Protein AF-A0A0B1SBQ2-F1 (afdb_monomer_lite)

Sequence (127 aa):
MNDISFQRAGYASRAVSWLVEFAKFEKNTIYDINADTFVPVVNLVFLQTDPYKRFASDISFDRHQTQIVRSRMYLELTPKGVNERTSLTQLLLSKSRAIHLPLSIRAPFTMSLKHDISVRGFESVVQ

Radius of gyration: 20.28 Å; chains: 1; bounding box: 51×41×56 Å

Foldseek 3Di:
DDPPCPPDQDQFPDKDFLVVVVVVCVVVDPDDDDPQCPQVCVVVPQCPDVVRVVQPVQWDADPVSRDTPGGDIDTHGDPNNVVVVVVVVVVVVVVCVVVVHDDDDDDPDPPPPVCVVVVVDDDDDDD

Structure (mmCIF, N/CA/C/O backbone):
data_AF-A0A0B1SBQ2-F1
#
_entry.id   AF-A0A0B1SBQ2-F1
#
loop_
_atom_site.group_PDB
_atom_site.id
_atom_site.type_symbol
_atom_site.label_atom_id
_atom_site.label_alt_id
_atom_site.label_comp_id
_atom_site.label_asym_id
_atom_site.label_entity_id
_atom_site.label_seq_id
_atom_site.pdbx_PDB_ins_code
_atom_site.Cartn_x
_atom_site.Cartn_y
_atom_site.Cartn_z
_atom_site.occupancy
_atom_site.B_iso_or_equiv
_atom_site.auth_seq_id
_atom_site.auth_comp_id
_atom_site.auth_asym_id
_atom_site.auth_atom_id
_atom_site.pdbx_PDB_model_num
ATOM 1 N N . MET A 1 1 ? 33.992 26.973 0.402 1.00 34.53 1 MET A N 1
ATOM 2 C CA . MET A 1 1 ? 33.695 26.020 1.490 1.00 34.53 1 MET A CA 1
ATOM 3 C C . MET A 1 1 ? 32.549 25.165 0.975 1.00 34.53 1 MET A C 1
ATOM 5 O O . MET A 1 1 ? 31.404 25.576 1.069 1.00 34.53 1 MET A O 1
ATOM 9 N N . ASN A 1 2 ? 32.874 24.093 0.248 1.00 35.53 2 ASN A N 1
ATOM 10 C CA . ASN A 1 2 ? 31.886 23.258 -0.437 1.00 35.53 2 ASN A CA 1
ATOM 11 C C . ASN A 1 2 ? 31.691 22.000 0.399 1.00 35.53 2 ASN A C 1
ATOM 13 O O . ASN A 1 2 ? 32.546 21.116 0.377 1.00 35.53 2 ASN A O 1
ATOM 17 N N . ASP A 1 3 ? 30.588 21.941 1.140 1.00 37.03 3 ASP A N 1
ATOM 18 C CA . ASP A 1 3 ? 30.136 20.714 1.788 1.00 37.03 3 ASP A CA 1
ATOM 19 C C . ASP A 1 3 ? 29.656 19.745 0.703 1.00 37.03 3 ASP A C 1
ATOM 21 O O . ASP A 1 3 ? 28.496 19.723 0.293 1.00 37.03 3 ASP A O 1
ATOM 25 N N . ILE A 1 4 ? 30.593 18.951 0.188 1.00 47.25 4 ILE A N 1
ATOM 26 C CA . ILE A 1 4 ? 30.306 17.790 -0.648 1.00 47.25 4 ILE A CA 1
ATOM 27 C C . ILE A 1 4 ? 29.869 16.672 0.300 1.00 47.25 4 ILE A C 1
ATOM 29 O O . ILE A 1 4 ? 30.572 15.688 0.519 1.00 47.25 4 ILE A O 1
ATOM 33 N N . SER A 1 5 ? 28.669 16.797 0.858 1.00 42.94 5 SER A N 1
ATOM 34 C CA . SER A 1 5 ? 27.950 15.659 1.415 1.00 42.94 5 SER A CA 1
ATOM 35 C C . SER A 1 5 ? 27.350 14.841 0.263 1.00 42.94 5 SER A C 1
ATOM 37 O O . SER A 1 5 ? 26.147 14.618 0.175 1.00 42.94 5 SER A O 1
ATOM 39 N N . PHE A 1 6 ? 28.209 14.292 -0.609 1.00 42.78 6 PHE A N 1
ATOM 40 C CA . PHE A 1 6 ? 27.892 13.101 -1.416 1.00 42.78 6 PHE A CA 1
ATOM 41 C C . PHE A 1 6 ? 27.799 11.885 -0.470 1.00 42.78 6 PHE A C 1
ATOM 43 O O . PHE A 1 6 ? 28.462 10.860 -0.626 1.00 42.78 6 PHE A O 1
ATOM 50 N N . GLN A 1 7 ? 27.003 12.003 0.592 1.00 44.66 7 GLN A N 1
ATOM 51 C CA . GLN A 1 7 ? 26.674 10.895 1.462 1.00 44.66 7 GLN A CA 1
ATOM 52 C C . GLN A 1 7 ? 25.878 9.907 0.624 1.00 44.66 7 GLN A C 1
ATOM 54 O O . GLN A 1 7 ? 24.734 10.178 0.284 1.00 44.66 7 GLN A O 1
ATOM 59 N N . ARG A 1 8 ? 26.523 8.791 0.255 1.00 48.94 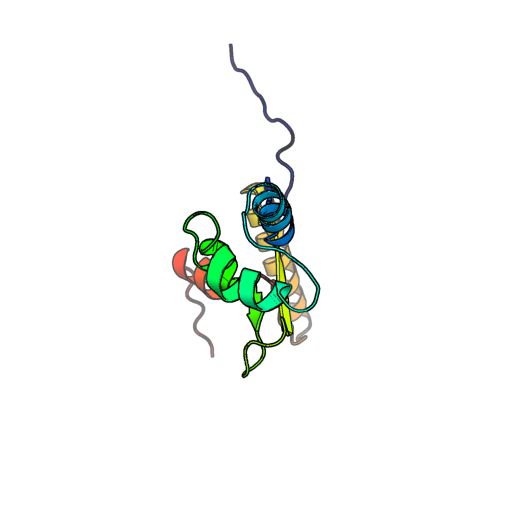8 ARG A N 1
ATOM 60 C CA . ARG A 1 8 ? 25.945 7.456 0.025 1.00 48.94 8 ARG A CA 1
ATOM 61 C C . ARG A 1 8 ? 24.413 7.438 -0.104 1.00 48.94 8 ARG A C 1
ATOM 63 O O . ARG A 1 8 ? 23.736 6.833 0.723 1.00 48.94 8 ARG A O 1
ATOM 70 N N . ALA A 1 9 ? 23.851 8.062 -1.136 1.00 63.22 9 ALA A N 1
ATOM 71 C CA . ALA A 1 9 ? 22.424 7.935 -1.372 1.00 63.22 9 ALA A CA 1
ATOM 72 C C . ALA A 1 9 ? 22.194 6.468 -1.757 1.00 63.22 9 ALA A C 1
ATOM 74 O O . ALA A 1 9 ? 22.645 6.014 -2.816 1.00 63.22 9 ALA A O 1
ATOM 75 N N . GLY A 1 10 ? 21.604 5.697 -0.842 1.00 81.94 10 GLY A N 1
ATOM 76 C CA . GLY A 1 10 ? 21.217 4.313 -1.088 1.00 81.94 10 GLY A CA 1
ATOM 77 C C . GLY A 1 10 ? 20.253 4.231 -2.271 1.00 81.94 10 GLY A C 1
ATOM 78 O O . GLY A 1 10 ? 19.718 5.240 -2.728 1.00 81.94 10 GLY A O 1
ATOM 79 N N . TYR A 1 11 ? 20.012 3.035 -2.803 1.00 86.06 11 TYR A N 1
ATOM 80 C CA . TYR A 1 11 ? 19.048 2.871 -3.900 1.00 86.06 11 TYR A CA 1
ATOM 81 C C . TYR A 1 11 ? 17.597 3.142 -3.453 1.00 86.06 11 TYR A C 1
ATOM 83 O O . TYR A 1 11 ? 16.759 3.501 -4.275 1.00 86.06 11 TYR A O 1
ATOM 91 N N . ALA A 1 12 ? 17.306 3.045 -2.155 1.00 84.62 12 ALA A N 1
ATOM 92 C CA . ALA A 1 12 ? 16.014 3.382 -1.565 1.00 84.62 12 ALA A CA 1
ATOM 93 C C . ALA A 1 12 ? 16.143 4.540 -0.566 1.00 84.62 12 ALA A C 1
ATOM 95 O O . ALA A 1 12 ? 17.145 4.634 0.143 1.00 84.62 12 ALA A O 1
ATOM 96 N N . SER A 1 13 ? 15.138 5.417 -0.533 1.00 85.50 13 SER A N 1
ATOM 97 C CA . SER A 1 13 ? 15.011 6.519 0.423 1.00 85.50 13 SER A CA 1
ATOM 98 C C . SER A 1 13 ? 14.294 6.075 1.696 1.00 85.50 13 SER A C 1
ATOM 100 O O . SER A 1 13 ? 14.708 6.448 2.789 1.00 85.50 13 SER A O 1
ATOM 102 N N . ARG A 1 14 ? 13.236 5.261 1.573 1.00 81.88 14 ARG A N 1
ATOM 103 C CA . ARG A 1 14 ? 12.503 4.700 2.716 1.00 81.88 14 ARG A CA 1
ATOM 104 C C . ARG A 1 14 ? 11.720 3.441 2.361 1.00 81.88 14 ARG A C 1
ATOM 106 O O . ARG A 1 14 ? 11.336 3.236 1.211 1.00 81.88 14 ARG A O 1
ATOM 113 N N . ALA A 1 15 ? 11.434 2.635 3.379 1.00 82.19 15 ALA A N 1
ATOM 114 C CA . ALA A 1 15 ? 10.424 1.589 3.305 1.00 82.19 15 ALA A CA 1
ATOM 115 C C . ALA A 1 15 ? 9.052 2.166 3.674 1.00 82.19 15 ALA A C 1
ATOM 117 O O . ALA A 1 15 ? 8.913 2.858 4.683 1.00 82.19 15 ALA A O 1
ATOM 118 N N . VAL A 1 16 ? 8.047 1.875 2.856 1.00 84.62 16 VAL A N 1
ATOM 119 C CA . VAL A 1 16 ? 6.659 2.273 3.068 1.00 84.62 16 VAL A CA 1
ATOM 120 C C . VAL A 1 16 ? 5.844 1.042 3.435 1.00 84.62 16 VAL A C 1
ATOM 122 O O . VAL A 1 16 ? 5.816 0.043 2.711 1.00 84.62 16 VAL A O 1
ATOM 125 N N . SER A 1 17 ? 5.192 1.124 4.591 1.00 86.50 17 SER A N 1
ATOM 126 C CA . SER A 1 17 ? 4.302 0.098 5.115 1.00 86.50 17 SER A CA 1
ATOM 127 C C . SER A 1 17 ? 3.193 0.747 5.923 1.00 86.50 17 SER A C 1
ATOM 129 O O . SER A 1 17 ? 3.463 1.485 6.873 1.00 86.50 17 SER A O 1
ATOM 131 N N . TRP A 1 18 ? 1.950 0.428 5.578 1.00 91.38 18 TRP A N 1
ATOM 132 C CA . TRP A 1 18 ? 0.794 0.864 6.350 1.00 91.38 18 TRP A CA 1
ATOM 133 C C . TRP A 1 18 ? 0.771 0.236 7.748 1.00 91.38 18 TRP A C 1
ATOM 135 O O . TRP A 1 18 ? 0.293 0.878 8.672 1.00 91.38 18 TRP A O 1
ATOM 145 N N . LEU A 1 19 ? 1.351 -0.960 7.935 1.00 91.56 19 LEU A N 1
ATOM 146 C CA . LEU A 1 19 ? 1.409 -1.644 9.235 1.00 91.56 19 LEU A CA 1
ATOM 147 C C . LEU A 1 19 ? 2.210 -0.846 10.272 1.00 91.56 19 LEU A C 1
ATOM 149 O O . LEU A 1 19 ? 1.840 -0.799 11.440 1.00 91.56 19 LEU A O 1
ATOM 153 N N . VAL A 1 20 ? 3.290 -0.182 9.846 1.00 89.88 20 VAL A N 1
ATOM 154 C CA . VAL A 1 20 ? 4.107 0.657 10.740 1.00 89.88 20 VAL A CA 1
ATOM 155 C C . VAL A 1 20 ? 3.317 1.878 11.207 1.00 89.88 20 VAL A C 1
ATOM 157 O O . VAL A 1 20 ? 3.416 2.276 12.365 1.00 89.88 20 VAL A O 1
ATOM 160 N N . GLU A 1 21 ? 2.522 2.470 10.318 1.00 90.50 21 GLU A N 1
ATOM 161 C CA . GLU A 1 21 ? 1.662 3.603 10.660 1.00 90.50 21 GLU A CA 1
ATOM 162 C C . GLU A 1 21 ? 0.430 3.162 11.460 1.00 90.50 21 GLU A C 1
ATOM 164 O O . GLU A 1 21 ? 0.024 3.862 12.384 1.00 90.50 21 GLU A O 1
ATOM 169 N N . PHE A 1 22 ? -0.104 1.971 11.188 1.00 94.69 22 PHE A N 1
ATOM 170 C CA . PHE A 1 22 ? -1.193 1.378 11.957 1.00 94.69 22 PHE A CA 1
ATOM 171 C C . PHE A 1 22 ? -0.779 1.106 13.406 1.00 94.69 22 PHE A C 1
ATOM 173 O O . PHE A 1 22 ? -1.502 1.488 14.314 1.00 94.69 22 PHE A O 1
ATOM 180 N N . ALA A 1 23 ? 0.421 0.573 13.649 1.00 93.56 23 ALA A N 1
ATOM 181 C CA . ALA A 1 23 ? 0.934 0.366 15.007 1.00 93.56 23 ALA A CA 1
ATOM 182 C C . ALA A 1 23 ? 1.101 1.679 15.802 1.00 93.56 23 ALA A C 1
ATOM 184 O O . ALA A 1 23 ? 1.079 1.684 17.033 1.00 93.56 23 ALA A O 1
ATOM 185 N N . LYS A 1 24 ? 1.296 2.818 15.119 1.00 93.31 24 LYS A N 1
ATOM 186 C CA . LYS A 1 24 ? 1.282 4.144 15.762 1.00 93.31 24 LYS A CA 1
ATOM 187 C C . LYS A 1 24 ? -0.143 4.613 16.033 1.00 93.31 24 LYS A C 1
ATOM 189 O O . LYS A 1 24 ? -0.388 5.201 17.082 1.00 93.31 24 LYS A O 1
ATOM 194 N N . PHE A 1 25 ? -1.056 4.379 15.094 1.00 95.31 25 PHE A N 1
ATOM 195 C CA . PHE A 1 25 ? -2.474 4.682 15.255 1.00 95.31 25 PHE A CA 1
ATOM 196 C C . PHE A 1 25 ? -3.074 3.905 16.434 1.00 95.31 25 PHE A C 1
ATOM 198 O O . PHE A 1 25 ? -3.662 4.519 17.314 1.00 95.31 25 PHE A O 1
ATOM 205 N N . GLU A 1 26 ? -2.837 2.596 16.503 1.00 95.06 26 GLU A N 1
ATOM 206 C CA . GLU A 1 26 ? -3.303 1.687 17.557 1.00 95.06 26 GLU A CA 1
ATOM 207 C C . GLU A 1 26 ? -2.965 2.190 18.966 1.00 95.06 26 GLU A C 1
ATOM 209 O O . GLU A 1 26 ? -3.803 2.157 19.857 1.00 95.06 26 GLU A O 1
ATOM 214 N N . LYS A 1 27 ? -1.770 2.753 19.167 1.00 94.19 27 LYS A N 1
ATOM 215 C CA . LYS A 1 27 ? -1.351 3.286 20.475 1.00 94.19 27 LYS A CA 1
ATOM 216 C C . LYS A 1 27 ? -2.083 4.555 20.908 1.00 94.19 27 LYS A C 1
ATOM 218 O O . LYS A 1 27 ? -2.064 4.884 22.088 1.00 94.19 27 LYS A O 1
ATOM 223 N N . ASN A 1 28 ? -2.644 5.300 19.962 1.00 92.12 28 ASN A N 1
ATOM 224 C CA . ASN A 1 28 ? -3.230 6.622 20.195 1.00 92.12 28 ASN A CA 1
ATOM 225 C C . ASN A 1 28 ? -4.742 6.641 19.967 1.00 92.12 28 ASN A C 1
ATOM 227 O O . ASN A 1 28 ? -5.355 7.708 19.970 1.00 92.12 28 ASN A O 1
ATOM 231 N N . THR A 1 29 ? -5.335 5.479 19.711 1.00 93.31 29 THR A N 1
ATOM 232 C CA . THR A 1 29 ? -6.734 5.371 19.338 1.00 93.31 29 THR A CA 1
ATOM 233 C C . THR A 1 29 ? -7.592 4.938 20.517 1.00 93.31 29 THR A C 1
ATOM 235 O O . THR A 1 29 ? -7.123 4.265 21.430 1.00 93.31 29 THR A O 1
ATOM 238 N N . ILE A 1 30 ? -8.861 5.340 20.498 1.00 94.19 30 ILE A N 1
ATOM 239 C CA . ILE A 1 30 ? -9.847 4.963 21.523 1.00 94.19 30 ILE A CA 1
ATOM 240 C C . ILE A 1 30 ? -10.546 3.634 21.211 1.00 94.19 30 ILE A C 1
ATOM 242 O O . ILE A 1 30 ? -11.315 3.140 22.030 1.00 94.19 30 ILE A O 1
ATOM 246 N N . TYR A 1 31 ? -10.340 3.091 20.008 1.00 94.00 31 TYR A N 1
ATOM 247 C CA . TYR A 1 31 ? -10.956 1.836 19.589 1.00 94.00 31 TYR A CA 1
ATOM 248 C C . TYR A 1 31 ? -10.220 0.650 20.209 1.00 94.00 31 TYR A C 1
ATOM 250 O O . TYR A 1 31 ? -8.994 0.585 20.157 1.00 94.00 31 TYR A O 1
ATOM 258 N N . ASP A 1 32 ? -10.981 -0.306 20.738 1.00 93.81 32 ASP A N 1
ATOM 259 C CA . ASP A 1 32 ? -10.445 -1.597 21.162 1.00 93.81 32 ASP A CA 1
ATOM 260 C C . ASP A 1 32 ? -10.110 -2.443 19.928 1.00 93.81 32 ASP A C 1
ATOM 262 O O . ASP A 1 32 ? -10.988 -2.746 19.111 1.00 93.81 32 ASP A O 1
ATOM 266 N N . ILE A 1 33 ? -8.830 -2.783 19.766 1.00 95.06 33 ILE A N 1
ATOM 267 C CA . ILE A 1 33 ? -8.319 -3.532 18.618 1.00 95.06 33 ILE A CA 1
ATOM 268 C C . ILE A 1 33 ? -8.028 -4.962 19.064 1.00 95.06 33 ILE A C 1
ATOM 270 O O . ILE A 1 33 ? -7.074 -5.241 19.784 1.00 95.06 33 ILE A O 1
ATOM 274 N N . ASN A 1 34 ? -8.857 -5.879 18.581 1.00 94.19 34 ASN A N 1
ATOM 275 C CA . ASN A 1 34 ? -8.744 -7.315 18.775 1.00 94.19 34 ASN A CA 1
ATOM 276 C C . ASN A 1 34 ? -9.042 -8.032 17.442 1.00 94.19 34 ASN A C 1
ATOM 278 O O . ASN A 1 34 ? -9.242 -7.388 16.410 1.00 94.19 34 ASN A O 1
ATOM 282 N N . ALA A 1 35 ? -9.034 -9.366 17.434 1.00 92.69 35 ALA A N 1
ATOM 283 C CA . ALA A 1 35 ? -9.187 -10.145 16.202 1.00 92.69 35 ALA A CA 1
ATOM 284 C C . ALA A 1 35 ? -10.498 -9.851 15.445 1.00 92.69 35 ALA A C 1
ATOM 286 O O . ALA A 1 35 ? -10.492 -9.833 14.214 1.00 92.69 35 ALA A O 1
ATOM 287 N N . ASP A 1 36 ? -11.585 -9.561 16.164 1.00 93.12 36 ASP A N 1
ATOM 288 C CA . ASP A 1 36 ? -12.907 -9.318 15.578 1.00 93.12 36 ASP A CA 1
ATOM 289 C C . ASP A 1 36 ? -13.068 -7.870 15.096 1.00 93.12 36 ASP A C 1
ATOM 291 O O . ASP A 1 36 ? -13.786 -7.593 14.133 1.00 93.12 36 ASP A O 1
ATOM 295 N N . THR A 1 37 ? -12.377 -6.925 15.741 1.00 95.12 37 THR A N 1
ATOM 296 C CA . THR A 1 37 ? -12.471 -5.494 15.421 1.00 95.12 37 THR A CA 1
ATOM 297 C C . THR A 1 37 ? -11.382 -5.007 14.467 1.00 95.12 37 THR A C 1
ATOM 299 O O . THR A 1 37 ? -11.531 -3.939 13.873 1.00 95.12 37 THR A O 1
ATOM 302 N N . PHE A 1 38 ? -10.309 -5.776 14.258 1.00 96.12 38 PHE A N 1
ATOM 303 C CA . PHE A 1 38 ? -9.154 -5.351 13.465 1.00 96.12 38 PHE A CA 1
ATOM 304 C C . PHE A 1 38 ? -9.534 -4.899 12.049 1.00 96.12 38 PHE A C 1
ATOM 306 O O . PHE A 1 38 ? -9.228 -3.777 11.649 1.00 96.12 38 PHE A O 1
ATOM 313 N N . VAL A 1 39 ? -10.233 -5.742 11.286 1.00 96.12 39 VAL A N 1
ATOM 314 C CA . VAL A 1 39 ? -10.613 -5.431 9.898 1.00 96.12 39 VAL A CA 1
ATOM 315 C C . VAL A 1 39 ? -11.543 -4.214 9.796 1.00 96.12 39 VAL A C 1
ATOM 317 O O . VAL A 1 39 ? -11.218 -3.308 9.019 1.00 96.12 39 VAL A O 1
ATOM 320 N N . PRO A 1 40 ? -12.653 -4.118 10.558 1.00 96.31 40 PRO A N 1
ATOM 321 C CA . PRO A 1 40 ? -13.506 -2.935 10.502 1.00 96.31 40 PRO A CA 1
ATOM 322 C C . PRO A 1 40 ? -12.786 -1.668 10.980 1.00 96.31 40 PRO A C 1
ATOM 324 O O . PRO A 1 40 ? -12.970 -0.622 10.362 1.00 96.31 40 PRO A O 1
ATOM 327 N N . VAL A 1 41 ? -11.910 -1.733 11.991 1.00 97.31 41 VAL A N 1
ATOM 328 C CA . VAL A 1 41 ? -11.111 -0.569 12.417 1.00 97.31 41 VAL A CA 1
ATOM 329 C C . VAL A 1 41 ? -10.144 -0.133 11.315 1.00 97.31 41 VAL A C 1
ATOM 331 O O . VAL A 1 41 ? -10.058 1.059 11.015 1.00 97.31 41 VAL A O 1
ATOM 334 N N . VAL A 1 42 ? -9.450 -1.067 10.658 1.00 96.69 42 VAL A N 1
ATOM 335 C CA . VAL A 1 42 ? -8.567 -0.739 9.529 1.00 96.69 42 VAL A CA 1
ATOM 336 C C . VAL A 1 42 ? -9.361 -0.064 8.405 1.00 96.69 42 VAL A C 1
ATOM 338 O O . VAL A 1 42 ? -8.981 1.010 7.941 1.00 96.69 42 VAL A O 1
ATOM 341 N N . ASN A 1 43 ? -10.472 -0.663 7.979 1.00 96.56 43 ASN A N 1
ATOM 342 C CA . ASN A 1 43 ? -11.239 -0.222 6.814 1.00 96.56 43 ASN A CA 1
ATOM 343 C C . ASN A 1 43 ? -12.035 1.076 7.049 1.00 96.56 43 ASN A C 1
ATOM 345 O O . ASN A 1 43 ? -11.991 2.003 6.236 1.00 96.56 43 ASN A O 1
ATOM 349 N N . LEU A 1 44 ? -12.761 1.149 8.166 1.00 95.62 44 LEU A N 1
ATOM 350 C CA . LEU A 1 44 ? -13.754 2.194 8.429 1.00 95.62 44 LEU A CA 1
ATOM 351 C C . LEU A 1 44 ? -13.207 3.361 9.249 1.00 95.62 44 LEU A C 1
ATOM 353 O O . LEU A 1 44 ? -13.813 4.428 9.251 1.00 95.62 44 LEU A O 1
ATOM 357 N N . VAL A 1 45 ? -12.072 3.184 9.928 1.00 96.00 45 VAL A N 1
ATOM 358 C CA . VAL A 1 45 ? -11.492 4.224 10.785 1.00 96.00 45 VAL A CA 1
ATOM 359 C C . VAL A 1 45 ? -10.109 4.624 10.294 1.00 96.00 45 VAL A C 1
ATOM 361 O O . VAL A 1 45 ? -9.918 5.755 9.845 1.00 96.00 45 VAL A O 1
ATOM 364 N N . PHE A 1 46 ? -9.141 3.707 10.345 1.00 97.12 46 PHE A N 1
ATOM 365 C CA . PHE A 1 46 ? -7.749 4.009 10.016 1.00 97.12 46 PHE A CA 1
ATOM 366 C C . PHE A 1 46 ? -7.636 4.537 8.586 1.00 97.12 46 PHE A C 1
ATOM 368 O O . PHE A 1 46 ? -7.222 5.676 8.391 1.00 97.12 46 PHE A O 1
ATOM 375 N N . LEU A 1 47 ? -8.098 3.774 7.591 1.00 95.75 47 LEU A N 1
ATOM 376 C CA . LEU A 1 47 ? -8.054 4.187 6.186 1.00 95.75 47 LEU A CA 1
ATOM 377 C C . LEU A 1 47 ? -8.958 5.384 5.859 1.00 95.75 47 LEU A C 1
ATOM 379 O O . LEU A 1 47 ? -8.766 5.994 4.813 1.00 95.75 47 LEU A O 1
ATOM 383 N N . GLN A 1 48 ? -9.905 5.748 6.729 1.00 95.31 48 GLN A N 1
ATOM 384 C CA . GLN A 1 48 ? -10.759 6.933 6.564 1.00 95.31 48 GLN A CA 1
ATOM 385 C C . GLN A 1 48 ? -10.182 8.190 7.227 1.00 95.31 48 GLN A C 1
ATOM 387 O O . GLN A 1 48 ? -10.731 9.279 7.063 1.00 95.31 48 GLN A O 1
ATOM 392 N N . THR A 1 49 ? -9.061 8.075 7.939 1.00 94.25 49 THR A N 1
ATOM 393 C CA . THR A 1 49 ? -8.388 9.205 8.584 1.00 94.25 49 THR A CA 1
ATOM 394 C C . THR A 1 49 ? -7.339 9.790 7.632 1.00 94.25 49 THR A C 1
ATOM 396 O O . THR A 1 49 ? -6.526 9.061 7.060 1.00 94.25 49 THR A O 1
ATOM 399 N N . ASP A 1 50 ? -7.334 11.113 7.452 1.00 92.75 50 ASP A N 1
ATOM 400 C CA . ASP A 1 50 ? -6.543 11.807 6.419 1.00 92.75 50 ASP A CA 1
ATOM 401 C C . ASP A 1 50 ? -5.046 11.435 6.339 1.00 92.75 50 ASP A C 1
ATOM 403 O O . ASP A 1 50 ? -4.564 11.211 5.225 1.00 92.75 50 ASP A O 1
ATOM 407 N N . PRO A 1 51 ? -4.295 11.272 7.449 1.00 91.12 51 PRO A N 1
ATOM 408 C CA . PRO A 1 51 ? -2.886 10.871 7.387 1.00 91.12 51 PRO A CA 1
ATOM 409 C C . PRO A 1 51 ? -2.657 9.477 6.778 1.00 91.12 51 PRO A C 1
ATOM 411 O O . PRO A 1 51 ? -1.553 9.172 6.311 1.00 91.12 51 PRO A O 1
ATOM 414 N N . TYR A 1 52 ? -3.683 8.624 6.787 1.00 94.06 52 TYR A N 1
ATOM 415 C CA . TYR A 1 52 ? -3.590 7.201 6.463 1.00 94.06 52 TYR A CA 1
ATOM 416 C C . TYR A 1 52 ? -4.369 6.807 5.205 1.00 94.06 52 TYR A C 1
ATOM 418 O O . TYR A 1 52 ? -4.058 5.770 4.620 1.00 94.06 52 TYR A O 1
ATOM 426 N N . LYS A 1 53 ? -5.287 7.654 4.710 1.00 93.38 53 LYS A N 1
ATOM 427 C CA . LYS A 1 53 ? -6.027 7.456 3.443 1.00 93.38 53 LYS A CA 1
ATOM 428 C C . LYS A 1 53 ? -5.140 7.058 2.264 1.00 93.38 53 LYS A C 1
ATOM 430 O O . LYS A 1 53 ? -5.546 6.268 1.416 1.00 93.38 53 LYS A O 1
ATOM 435 N N . ARG A 1 54 ? -3.898 7.552 2.221 1.00 90.75 54 ARG A N 1
ATOM 436 C CA . ARG A 1 54 ? -2.905 7.202 1.187 1.00 90.75 54 ARG A CA 1
ATOM 437 C C . ARG A 1 54 ? -2.626 5.695 1.072 1.00 90.75 54 ARG A C 1
ATOM 439 O O . ARG A 1 54 ? -2.271 5.231 -0.006 1.00 90.75 54 ARG A O 1
ATOM 446 N N . PHE A 1 55 ? -2.818 4.936 2.152 1.00 91.56 55 PHE A N 1
ATOM 447 C CA . PHE A 1 55 ? -2.615 3.488 2.188 1.00 91.56 55 PHE A CA 1
ATOM 448 C C . PHE A 1 55 ? -3.827 2.691 1.699 1.00 91.56 55 PHE A C 1
ATOM 450 O O . PHE A 1 55 ? -3.736 1.473 1.587 1.00 91.56 55 PHE A O 1
ATOM 457 N N . ALA A 1 56 ? -4.950 3.336 1.362 1.00 91.94 56 ALA A N 1
ATOM 458 C CA . ALA A 1 56 ? -6.154 2.630 0.921 1.00 91.94 56 ALA A CA 1
ATOM 459 C C . ALA A 1 56 ? -5.903 1.776 -0.328 1.00 91.94 56 ALA A C 1
ATOM 461 O O . ALA A 1 56 ? -6.442 0.684 -0.450 1.00 91.94 56 ALA A O 1
ATOM 462 N N . SER A 1 57 ? -5.032 2.229 -1.235 1.00 89.62 57 SER A N 1
ATOM 463 C CA . SER A 1 57 ? -4.663 1.430 -2.408 1.00 89.62 57 SER A CA 1
ATOM 464 C C . SER A 1 57 ? -3.764 0.233 -2.068 1.00 89.62 57 SER A C 1
ATOM 466 O O . SER A 1 57 ? -3.703 -0.724 -2.841 1.00 89.62 57 SER A O 1
ATOM 468 N N . ASP A 1 58 ? -3.071 0.269 -0.926 1.00 89.31 58 ASP A N 1
ATOM 469 C CA . ASP A 1 58 ? -2.142 -0.772 -0.481 1.00 89.31 58 ASP A CA 1
ATOM 470 C C . ASP A 1 58 ? -2.823 -1.962 0.176 1.00 89.31 58 ASP A C 1
ATOM 472 O O . ASP A 1 58 ? -2.195 -3.010 0.319 1.00 89.31 58 ASP A O 1
ATOM 476 N N . ILE A 1 59 ? -4.097 -1.826 0.525 1.00 91.81 59 ILE A N 1
ATOM 477 C CA . ILE A 1 59 ? -4.883 -2.856 1.187 1.00 91.81 59 ILE A CA 1
ATOM 478 C C . ILE A 1 59 ? -6.049 -3.213 0.273 1.00 91.81 59 ILE A C 1
ATOM 480 O O . ILE A 1 59 ? -6.726 -2.348 -0.273 1.00 91.81 59 ILE A O 1
ATOM 484 N N . SER A 1 60 ? -6.290 -4.502 0.073 1.00 92.88 60 SER A N 1
ATOM 485 C CA . SER A 1 60 ? -7.497 -4.981 -0.594 1.00 92.88 60 SER A CA 1
ATOM 486 C C . SER A 1 60 ? -8.234 -5.918 0.337 1.00 92.88 60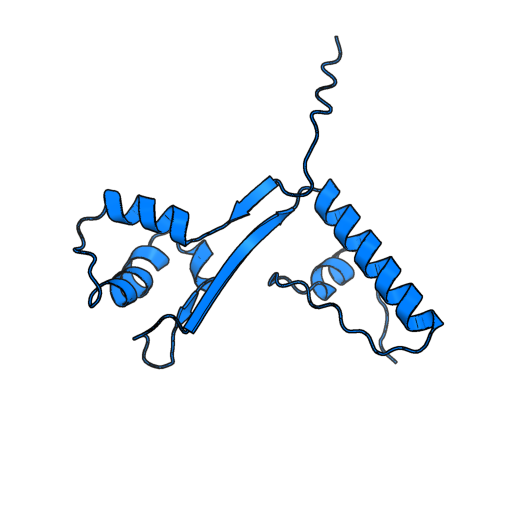 SER A C 1
ATOM 488 O O . SER A 1 60 ? -7.633 -6.824 0.921 1.00 92.88 60 SER A O 1
ATOM 490 N N . PHE A 1 61 ? -9.537 -5.703 0.437 1.00 94.19 61 PHE A N 1
ATOM 491 C CA . PHE A 1 61 ? -10.435 -6.536 1.215 1.00 94.19 61 PHE A CA 1
ATOM 492 C C . PHE A 1 61 ? -11.136 -7.552 0.313 1.00 94.19 61 PHE A C 1
ATOM 494 O O . PHE A 1 61 ? -11.207 -7.374 -0.907 1.00 94.19 61 PHE A O 1
ATOM 501 N N . ASP A 1 62 ? -11.633 -8.632 0.906 1.00 94.50 62 ASP A N 1
ATOM 502 C CA . ASP A 1 62 ? -12.569 -9.524 0.231 1.00 94.50 62 ASP A CA 1
ATOM 503 C C . ASP A 1 62 ? -13.878 -8.787 -0.118 1.00 94.50 62 ASP A C 1
ATOM 505 O O . ASP A 1 62 ? -14.142 -7.669 0.330 1.00 94.50 62 ASP A O 1
ATOM 509 N N . ARG A 1 63 ? -14.741 -9.429 -0.915 1.00 94.31 63 ARG A N 1
ATOM 510 C CA . ARG A 1 63 ? -16.022 -8.842 -1.347 1.00 94.31 63 ARG A CA 1
ATOM 511 C C . ARG A 1 63 ? -16.894 -8.391 -0.169 1.00 94.31 63 ARG A C 1
ATOM 513 O O . ARG A 1 63 ? -17.613 -7.407 -0.312 1.00 94.31 63 ARG A O 1
ATOM 520 N N . HIS A 1 64 ? -16.851 -9.108 0.952 1.00 94.69 64 HIS A N 1
ATOM 521 C CA . HIS A 1 64 ? -17.679 -8.819 2.121 1.00 94.69 64 HIS A CA 1
ATOM 522 C C . HIS A 1 64 ? -16.992 -7.893 3.132 1.00 94.69 64 HIS A C 1
ATOM 524 O O . HIS A 1 64 ? -17.596 -7.571 4.149 1.00 94.69 64 HIS A O 1
ATOM 530 N N . GLN A 1 65 ? -15.765 -7.439 2.850 1.00 91.62 65 GLN A N 1
ATOM 531 C CA . GLN A 1 65 ? -14.966 -6.579 3.729 1.00 91.62 65 GLN A CA 1
ATOM 532 C C . GLN A 1 65 ? -14.742 -7.167 5.133 1.00 91.62 65 GLN A C 1
ATOM 534 O O . GLN A 1 65 ? -14.628 -6.443 6.118 1.00 91.62 65 GLN A O 1
ATOM 539 N N . THR A 1 66 ? -14.669 -8.493 5.212 1.00 92.00 66 THR A N 1
ATOM 540 C CA . THR A 1 66 ? -14.434 -9.261 6.438 1.00 92.00 66 THR A CA 1
ATOM 541 C C . THR A 1 66 ? -12.961 -9.576 6.646 1.00 92.00 66 THR A C 1
ATOM 543 O O . THR A 1 66 ? -12.543 -9.822 7.773 1.00 92.00 66 THR A O 1
ATOM 546 N N . GLN A 1 67 ? -12.160 -9.572 5.577 1.00 93.38 67 GLN A N 1
ATOM 547 C CA . GLN A 1 67 ? -10.761 -9.989 5.605 1.00 93.38 67 GLN A CA 1
ATOM 548 C C . GLN A 1 67 ? -9.907 -9.156 4.650 1.00 93.38 67 GLN A C 1
ATOM 550 O O . GLN A 1 67 ? -10.349 -8.746 3.576 1.00 93.38 67 GLN A O 1
ATOM 555 N N . ILE A 1 68 ? -8.638 -8.956 5.010 1.00 92.88 68 ILE A N 1
ATOM 556 C CA . ILE A 1 68 ? -7.630 -8.393 4.107 1.00 92.88 68 ILE A CA 1
ATOM 557 C C . ILE A 1 68 ? -7.080 -9.526 3.237 1.00 92.88 68 ILE A C 1
ATOM 559 O O . ILE A 1 68 ? -6.385 -10.413 3.724 1.00 92.88 68 ILE A O 1
ATOM 563 N N . VAL A 1 69 ? -7.360 -9.480 1.935 1.00 94.44 69 VAL A N 1
ATOM 564 C CA . VAL A 1 69 ? -6.913 -10.493 0.958 1.00 94.44 69 VAL A CA 1
ATOM 565 C C . VAL A 1 69 ? -5.609 -10.111 0.266 1.00 94.44 69 VAL A C 1
ATOM 567 O O . VAL A 1 69 ? -4.940 -10.954 -0.332 1.00 94.44 69 VAL A O 1
ATOM 570 N N . ARG A 1 70 ? -5.230 -8.830 0.320 1.00 89.81 70 ARG A N 1
ATOM 571 C CA . ARG A 1 70 ? -3.964 -8.340 -0.226 1.00 89.81 70 ARG A CA 1
ATOM 572 C C . ARG A 1 70 ? -3.458 -7.151 0.573 1.00 89.81 70 ARG A C 1
ATOM 574 O O . ARG A 1 70 ? -4.222 -6.261 0.925 1.00 89.81 70 ARG A O 1
ATOM 581 N N . SER A 1 71 ? -2.149 -7.122 0.785 1.00 87.06 71 SER A N 1
ATOM 582 C CA . SER A 1 71 ? -1.428 -6.014 1.402 1.00 87.06 71 SER A CA 1
ATOM 583 C C . SER A 1 71 ? -0.163 -5.730 0.592 1.00 87.06 71 SER A C 1
ATOM 585 O O . SER A 1 71 ? 0.483 -6.663 0.106 1.00 87.06 71 SER A O 1
ATOM 587 N N . ARG A 1 72 ? 0.182 -4.455 0.403 1.00 85.69 72 ARG A N 1
ATOM 588 C CA . ARG A 1 72 ? 1.382 -4.015 -0.316 1.00 85.69 72 ARG A CA 1
ATOM 589 C C . ARG A 1 72 ? 2.320 -3.274 0.629 1.00 85.69 72 ARG A C 1
ATOM 591 O O . ARG A 1 72 ? 1.910 -2.411 1.397 1.00 85.69 72 ARG A O 1
ATOM 598 N N . MET A 1 73 ? 3.599 -3.605 0.519 1.00 79.69 73 MET A N 1
ATOM 599 C CA . MET A 1 73 ? 4.709 -2.899 1.152 1.00 79.69 73 MET A CA 1
ATOM 600 C C . MET A 1 73 ? 5.761 -2.660 0.085 1.00 79.69 73 MET A C 1
ATOM 602 O O . MET A 1 73 ? 5.959 -3.506 -0.792 1.00 79.69 73 MET A O 1
ATOM 606 N N . TYR A 1 74 ? 6.404 -1.500 0.124 1.00 82.19 74 TYR A N 1
ATOM 607 C CA . TYR A 1 74 ? 7.227 -1.086 -0.997 1.00 82.19 74 TYR A CA 1
ATOM 608 C C . TYR A 1 74 ? 8.358 -0.146 -0.584 1.00 82.19 74 TYR A C 1
ATOM 610 O O . TYR A 1 74 ? 8.303 0.503 0.456 1.00 82.19 74 TYR A O 1
ATOM 618 N N . LEU A 1 75 ? 9.419 -0.101 -1.390 1.00 83.44 75 LEU A N 1
ATOM 619 C CA . LEU A 1 75 ? 10.536 0.819 -1.189 1.00 83.44 75 LEU A CA 1
ATOM 620 C C . LEU A 1 75 ? 10.348 2.037 -2.082 1.00 83.44 75 LEU A C 1
ATOM 622 O O . LEU A 1 75 ? 10.210 1.900 -3.298 1.00 83.44 75 LEU A O 1
ATOM 626 N N . GLU A 1 76 ? 10.396 3.227 -1.502 1.00 84.25 76 GLU A N 1
ATOM 627 C CA . GLU A 1 76 ? 10.578 4.430 -2.300 1.00 84.25 76 GLU A CA 1
ATOM 628 C C . GLU A 1 76 ? 12.032 4.503 -2.735 1.00 84.25 76 GLU A C 1
ATOM 630 O O . GLU A 1 76 ? 12.951 4.427 -1.918 1.00 84.25 76 GLU A O 1
ATOM 635 N N . LEU A 1 77 ? 12.242 4.584 -4.045 1.00 85.62 77 LEU A N 1
ATOM 636 C CA . LEU A 1 77 ? 13.575 4.627 -4.619 1.00 85.62 77 LEU A CA 1
ATOM 637 C C . LEU A 1 77 ? 14.101 6.059 -4.623 1.00 85.62 77 LEU A C 1
ATOM 639 O O . LEU A 1 77 ? 13.369 7.008 -4.900 1.00 85.62 77 LEU A O 1
ATOM 643 N N . THR A 1 78 ? 15.397 6.209 -4.369 1.00 89.00 78 THR A N 1
ATOM 644 C CA . THR A 1 78 ? 16.089 7.471 -4.656 1.00 89.00 78 THR A CA 1
ATOM 645 C C . THR A 1 78 ? 16.206 7.664 -6.172 1.00 89.00 78 THR A C 1
ATOM 647 O O . THR A 1 78 ? 16.068 6.692 -6.923 1.00 89.00 78 THR A O 1
ATOM 650 N N . PRO A 1 79 ? 16.552 8.869 -6.667 1.00 87.81 79 PRO A N 1
ATOM 651 C CA . PRO A 1 79 ? 16.873 9.061 -8.083 1.00 87.81 79 PRO A CA 1
ATOM 652 C C . PRO A 1 79 ? 17.923 8.064 -8.600 1.00 87.81 79 PRO A C 1
ATOM 654 O O . PRO A 1 79 ? 17.784 7.527 -9.696 1.00 87.81 79 PRO A O 1
ATOM 657 N N . LYS A 1 80 ? 18.925 7.731 -7.771 1.00 90.62 80 LYS A N 1
ATOM 658 C CA . LYS A 1 80 ? 19.913 6.686 -8.069 1.00 90.62 80 LYS A CA 1
ATOM 659 C C . LYS A 1 80 ? 19.256 5.313 -8.248 1.00 90.62 80 LYS A C 1
ATOM 661 O O . LYS A 1 80 ? 19.542 4.632 -9.226 1.00 90.62 80 LYS A O 1
ATOM 666 N N . GLY A 1 81 ? 18.364 4.911 -7.340 1.00 89.19 81 GLY A N 1
ATOM 667 C CA . GLY A 1 81 ? 17.614 3.654 -7.449 1.00 89.19 81 GLY A CA 1
ATOM 668 C C . GLY A 1 81 ? 16.699 3.581 -8.663 1.00 89.19 81 GLY A C 1
ATOM 669 O O . GLY A 1 81 ? 16.628 2.541 -9.314 1.00 89.19 81 GLY A O 1
ATOM 670 N N . VAL A 1 82 ? 16.031 4.685 -9.003 1.00 87.81 82 VAL A N 1
AT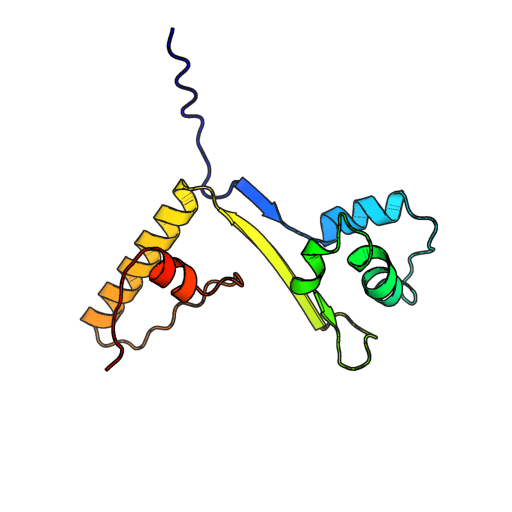OM 671 C CA . VAL A 1 82 ? 15.200 4.773 -10.211 1.00 87.81 82 VAL A CA 1
ATOM 672 C C . VAL A 1 82 ? 16.049 4.576 -11.466 1.00 87.81 82 VAL A C 1
ATOM 674 O O . VAL A 1 82 ? 15.666 3.792 -12.338 1.00 87.81 82 VAL A O 1
ATOM 677 N N . ASN A 1 83 ? 17.208 5.236 -11.543 1.00 89.19 83 ASN A N 1
ATOM 678 C CA . ASN A 1 83 ? 18.128 5.100 -12.670 1.00 89.19 83 ASN A CA 1
ATOM 679 C C . ASN A 1 83 ? 18.642 3.662 -12.792 1.00 89.19 83 ASN A C 1
ATOM 681 O O . ASN A 1 83 ? 18.539 3.075 -13.864 1.00 89.19 83 ASN A O 1
ATOM 685 N N . GLU A 1 84 ? 19.092 3.061 -11.689 1.00 91.25 84 GLU A N 1
ATOM 686 C CA . GLU A 1 84 ? 19.601 1.686 -11.674 1.00 91.25 84 GLU A CA 1
ATOM 687 C C . GLU A 1 84 ? 18.535 0.674 -12.123 1.00 91.25 84 GLU A C 1
ATOM 689 O O . GLU A 1 84 ? 18.772 -0.151 -13.006 1.00 91.25 84 GLU A O 1
ATOM 694 N N . ARG A 1 85 ? 17.311 0.788 -11.586 1.00 87.81 85 ARG A N 1
ATOM 695 C CA . ARG A 1 85 ? 16.165 -0.044 -11.986 1.00 87.81 85 ARG A CA 1
ATOM 696 C C . ARG A 1 85 ? 15.877 0.081 -13.481 1.00 87.81 85 ARG A C 1
ATOM 698 O O . ARG A 1 85 ? 15.570 -0.915 -14.140 1.00 87.81 85 ARG A O 1
ATOM 705 N N . THR A 1 86 ? 15.939 1.301 -14.006 1.00 88.38 86 THR A N 1
ATOM 706 C CA . THR A 1 86 ? 15.669 1.587 -15.419 1.00 88.38 86 THR A CA 1
ATOM 707 C C . THR A 1 86 ? 16.747 0.976 -16.306 1.00 88.38 86 THR A C 1
ATOM 709 O O . THR A 1 86 ? 16.415 0.264 -17.253 1.00 88.38 86 THR A O 1
ATOM 712 N N . SER A 1 87 ? 18.020 1.163 -15.955 1.00 91.62 87 SER A N 1
ATOM 713 C CA . SER A 1 87 ? 19.161 0.568 -16.655 1.00 91.62 87 SER A CA 1
ATOM 714 C C . SER A 1 87 ? 19.084 -0.958 -16.673 1.00 91.62 87 SER A C 1
ATOM 716 O O . SER A 1 87 ? 19.222 -1.568 -17.733 1.00 91.62 87 SER A O 1
ATOM 718 N N . LEU A 1 88 ? 18.773 -1.584 -15.533 1.00 90.81 88 LEU A N 1
ATOM 719 C CA . LEU A 1 88 ? 18.590 -3.033 -15.441 1.00 90.81 88 LEU A CA 1
ATOM 720 C C . LEU A 1 88 ? 17.434 -3.515 -16.324 1.00 90.81 88 LEU A C 1
ATOM 722 O O . LEU A 1 88 ? 17.576 -4.493 -17.054 1.00 90.81 88 LEU A O 1
ATOM 726 N N . THR A 1 89 ? 16.296 -2.818 -16.289 1.00 90.12 89 THR A N 1
ATOM 727 C CA . THR A 1 89 ? 15.125 -3.159 -17.110 1.00 90.12 89 THR A CA 1
ATOM 728 C C . THR A 1 89 ? 15.467 -3.103 -18.599 1.00 90.12 89 THR A C 1
ATOM 730 O O . THR A 1 89 ? 15.161 -4.040 -19.334 1.00 90.12 89 THR A O 1
ATOM 733 N N . GLN A 1 90 ? 16.157 -2.048 -19.038 1.00 90.56 90 GLN A N 1
ATOM 734 C CA . GLN A 1 90 ? 16.597 -1.905 -20.427 1.00 90.56 90 GLN A CA 1
ATOM 735 C C . GLN A 1 90 ? 17.589 -2.999 -20.835 1.00 90.56 90 GLN A C 1
ATOM 737 O O . GLN A 1 90 ? 17.453 -3.579 -21.910 1.00 90.56 90 GLN A O 1
ATOM 742 N N . LEU A 1 91 ? 18.545 -3.335 -19.965 1.00 94.12 91 LEU A N 1
ATOM 743 C CA . LEU A 1 91 ? 19.512 -4.407 -20.204 1.00 94.12 91 LEU A CA 1
ATOM 744 C C . LEU A 1 91 ? 18.836 -5.777 -20.345 1.00 94.12 91 LEU A C 1
ATOM 746 O O . LEU A 1 91 ? 19.190 -6.562 -21.222 1.00 94.12 91 LEU A O 1
ATOM 750 N N . LEU A 1 92 ? 17.866 -6.078 -19.482 1.00 92.12 92 LEU A N 1
ATOM 751 C CA . LEU A 1 92 ? 17.129 -7.337 -19.537 1.00 92.12 92 LEU A CA 1
ATOM 752 C C . LEU A 1 92 ? 16.285 -7.427 -20.810 1.00 92.12 92 LEU A C 1
ATOM 754 O O . LEU A 1 92 ? 16.318 -8.450 -21.490 1.00 92.12 92 LEU A O 1
ATOM 758 N N . LEU A 1 93 ? 15.580 -6.351 -21.176 1.00 91.12 93 LEU A N 1
ATOM 759 C CA . LEU A 1 93 ? 14.790 -6.309 -22.407 1.00 91.12 93 LEU A CA 1
ATOM 760 C C . LEU A 1 93 ? 15.668 -6.432 -23.658 1.00 91.12 93 LEU A C 1
ATOM 762 O O . LEU A 1 93 ? 15.307 -7.169 -24.574 1.00 91.12 93 LEU A O 1
ATOM 766 N N . SER A 1 94 ? 16.820 -5.758 -23.705 1.00 93.88 94 SER A N 1
ATOM 767 C CA . SER A 1 94 ? 17.733 -5.840 -24.850 1.00 93.88 94 SER A CA 1
ATOM 768 C C . SER A 1 94 ? 18.323 -7.241 -25.007 1.00 93.88 94 SER A C 1
ATOM 770 O O . SER A 1 94 ? 18.304 -7.788 -26.110 1.00 93.88 94 SER A O 1
ATOM 772 N N . LYS A 1 95 ? 18.750 -7.874 -23.906 1.00 95.38 95 LYS A N 1
ATOM 773 C CA . LYS A 1 95 ? 19.209 -9.270 -23.912 1.00 95.38 95 LYS A CA 1
ATOM 774 C C . LYS A 1 95 ? 18.111 -10.226 -24.357 1.00 95.38 95 LYS A C 1
ATOM 776 O O . LYS A 1 95 ? 18.375 -11.085 -25.185 1.00 95.38 95 LYS A O 1
ATOM 781 N N . SER A 1 96 ? 16.889 -10.044 -23.860 1.00 94.31 96 SER A N 1
ATOM 782 C CA . SER A 1 96 ? 15.740 -10.871 -24.236 1.00 94.31 96 SER A CA 1
ATOM 783 C C . SER A 1 96 ? 15.442 -10.801 -25.733 1.00 94.31 96 SER A C 1
ATOM 785 O O . SER A 1 96 ? 15.237 -11.832 -26.366 1.00 94.31 96 SER A O 1
ATOM 787 N N . ARG A 1 97 ? 15.479 -9.590 -26.312 1.00 93.12 97 ARG A N 1
ATOM 788 C CA . ARG A 1 97 ? 15.311 -9.374 -27.758 1.00 93.12 97 ARG A CA 1
ATOM 789 C C . ARG A 1 97 ? 16.410 -10.059 -28.565 1.00 93.12 97 ARG A C 1
ATOM 791 O O . ARG A 1 97 ? 16.099 -10.689 -29.567 1.00 93.12 97 ARG A O 1
ATOM 798 N N . ALA A 1 98 ? 17.661 -9.974 -28.112 1.00 95.88 98 ALA A N 1
ATOM 799 C CA . ALA A 1 98 ? 18.804 -10.569 -28.805 1.00 95.88 98 ALA A CA 1
ATOM 800 C C . ALA A 1 98 ? 18.728 -12.103 -28.908 1.00 95.88 98 ALA A C 1
ATOM 802 O O . ALA A 1 98 ? 19.304 -12.676 -29.825 1.00 95.88 98 ALA A O 1
ATOM 803 N N . ILE A 1 99 ? 18.021 -12.760 -27.984 1.00 96.44 99 ILE A N 1
ATOM 804 C CA . ILE A 1 99 ? 17.853 -14.222 -27.966 1.00 96.44 99 ILE A CA 1
ATOM 805 C C . ILE A 1 99 ? 16.420 -14.669 -28.290 1.00 96.44 99 ILE A C 1
ATOM 807 O O . ILE A 1 99 ? 16.083 -15.828 -28.073 1.00 96.44 99 ILE A O 1
ATOM 811 N N . HIS A 1 100 ? 15.565 -13.755 -28.763 1.00 93.00 100 HIS A N 1
ATOM 812 C CA . HIS A 1 100 ? 14.145 -14.000 -29.049 1.00 93.00 100 HIS A CA 1
ATOM 813 C C . HIS A 1 100 ? 13.357 -14.647 -27.894 1.00 93.00 100 HIS A C 1
ATOM 815 O O . HIS A 1 100 ? 12.389 -15.373 -28.116 1.00 93.00 100 HIS A O 1
ATOM 821 N N . LEU A 1 101 ? 13.740 -14.364 -26.647 1.00 92.62 101 LEU A N 1
ATOM 822 C CA . LEU A 1 101 ? 13.019 -14.842 -25.471 1.00 92.62 101 LEU A CA 1
ATOM 823 C C . LEU A 1 101 ? 11.857 -13.882 -25.162 1.00 92.62 101 LEU A C 1
ATOM 825 O O . LEU A 1 101 ? 12.089 -12.676 -25.021 1.00 92.62 101 LEU A O 1
ATOM 829 N N . PRO A 1 102 ? 10.611 -14.362 -25.014 1.00 89.12 102 PRO A N 1
ATOM 830 C CA . PRO A 1 102 ? 9.522 -13.539 -24.501 1.00 89.12 102 PRO A CA 1
ATOM 831 C C . PRO A 1 102 ? 9.745 -13.239 -23.013 1.00 89.12 102 PRO A C 1
ATOM 833 O O . PRO A 1 102 ? 9.699 -14.138 -22.174 1.00 89.12 102 PRO A O 1
ATOM 836 N N . LEU A 1 103 ? 9.967 -11.968 -22.669 1.00 88.62 103 LEU A N 1
ATOM 837 C CA . LEU A 1 103 ? 10.150 -11.517 -21.287 1.00 88.62 103 LEU A CA 1
ATOM 838 C C . LEU A 1 103 ? 9.147 -10.419 -20.940 1.00 88.62 103 LEU A C 1
ATOM 840 O O . LEU A 1 103 ? 8.997 -9.434 -21.661 1.00 88.62 103 LEU A O 1
ATOM 844 N N . SER A 1 104 ? 8.505 -10.560 -19.781 1.00 84.31 104 SER A N 1
ATOM 845 C CA . SER A 1 104 ? 7.665 -9.525 -19.183 1.00 84.31 104 SER A CA 1
ATOM 846 C C . SER A 1 104 ? 8.226 -9.149 -17.818 1.00 84.31 104 SER A C 1
ATOM 848 O O . SER A 1 104 ? 8.251 -9.968 -16.902 1.00 84.31 104 SER A O 1
ATOM 850 N N . ILE A 1 105 ? 8.676 -7.903 -17.676 1.00 79.69 105 ILE A N 1
ATOM 851 C CA . ILE A 1 105 ? 9.169 -7.373 -16.404 1.00 79.69 105 ILE A CA 1
ATOM 852 C C . ILE A 1 105 ? 8.010 -6.651 -15.720 1.00 79.69 105 ILE A C 1
ATOM 854 O O . ILE A 1 105 ? 7.549 -5.609 -16.187 1.00 79.69 105 ILE A O 1
ATOM 858 N N . ARG A 1 106 ? 7.531 -7.207 -14.606 1.00 69.88 106 ARG A N 1
ATOM 859 C CA . ARG A 1 106 ? 6.524 -6.569 -13.751 1.00 69.88 106 ARG A CA 1
ATOM 860 C C . ARG A 1 106 ? 7.206 -6.052 -12.493 1.00 69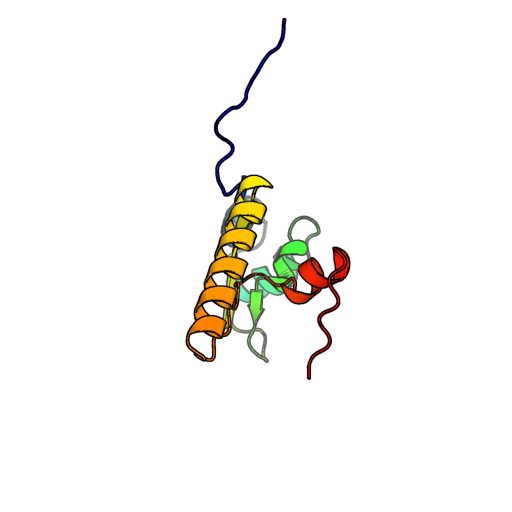.88 106 ARG A C 1
ATOM 862 O O . ARG A 1 106 ? 7.561 -6.833 -11.617 1.00 69.88 106 ARG A O 1
ATOM 869 N N . ALA A 1 107 ? 7.384 -4.738 -12.395 1.00 62.09 107 ALA A N 1
ATOM 870 C CA . ALA A 1 107 ? 7.744 -4.123 -11.125 1.00 62.09 107 ALA A CA 1
ATOM 871 C C . ALA A 1 107 ? 6.483 -4.061 -10.236 1.00 62.09 107 ALA A C 1
ATOM 873 O O . ALA A 1 107 ? 5.429 -3.662 -10.732 1.00 62.09 107 ALA A O 1
ATOM 874 N N . PRO A 1 108 ? 6.552 -4.425 -8.944 1.00 53.47 108 PRO A N 1
ATOM 875 C CA . PRO A 1 108 ? 5.380 -4.525 -8.063 1.00 53.47 108 PRO A CA 1
ATOM 876 C C . PRO A 1 108 ? 4.749 -3.176 -7.664 1.00 53.47 108 PRO A C 1
ATOM 878 O O . PRO A 1 108 ? 3.913 -3.132 -6.765 1.00 53.47 108 PRO A O 1
ATOM 881 N N . PHE A 1 109 ? 5.103 -2.075 -8.323 1.00 50.66 109 PHE A N 1
ATOM 882 C CA . PHE A 1 109 ? 4.630 -0.743 -7.972 1.00 50.66 109 PHE A CA 1
ATOM 883 C C . PHE A 1 109 ? 3.487 -0.335 -8.900 1.00 50.66 109 PHE A C 1
ATOM 885 O O . PHE A 1 109 ? 3.650 -0.282 -10.118 1.00 50.66 109 PHE A O 1
ATOM 892 N N . THR A 1 110 ? 2.327 -0.014 -8.327 1.00 41.41 110 THR A N 1
ATOM 893 C CA . THR A 1 110 ? 1.236 0.683 -9.020 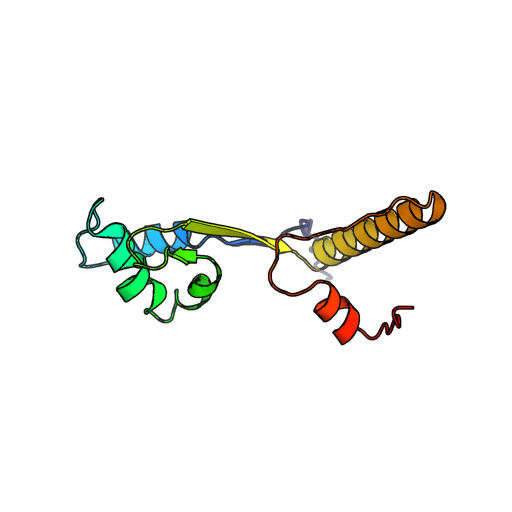1.00 41.41 110 THR A CA 1
ATOM 894 C C . THR A 1 110 ? 1.614 2.137 -9.274 1.00 41.41 110 THR A C 1
ATOM 896 O O . THR A 1 110 ? 1.086 3.047 -8.657 1.00 41.41 110 THR A O 1
ATOM 899 N N . MET A 1 111 ? 2.537 2.342 -10.198 1.00 39.50 111 MET A N 1
ATOM 900 C CA . MET A 1 111 ? 2.337 3.247 -11.317 1.00 39.50 111 MET A CA 1
ATOM 901 C C . MET A 1 111 ? 2.960 2.524 -12.497 1.00 39.50 111 MET A C 1
ATOM 903 O O . MET A 1 111 ? 4.087 2.040 -12.423 1.00 39.50 111 MET A O 1
ATOM 907 N N . SER A 1 112 ? 2.149 2.321 -13.531 1.00 35.91 112 SER A N 1
ATOM 908 C CA . SER A 1 112 ? 2.527 1.572 -14.720 1.00 35.91 112 SER A CA 1
ATOM 909 C C . SER A 1 112 ? 3.921 2.002 -15.173 1.00 35.91 112 SER A C 1
ATOM 911 O O . SER A 1 112 ? 4.132 3.178 -15.448 1.00 35.91 112 SER A O 1
ATOM 913 N N . LEU A 1 113 ? 4.867 1.066 -15.296 1.00 44.94 113 LEU A N 1
ATOM 914 C CA . LEU A 1 113 ? 6.171 1.349 -15.908 1.00 44.94 113 LEU A CA 1
ATOM 915 C C . LEU A 1 113 ? 5.983 2.024 -17.285 1.00 44.94 113 LEU A C 1
ATOM 917 O O . LEU A 1 113 ? 6.796 2.843 -17.696 1.00 44.94 113 LEU A O 1
ATOM 921 N N . LYS A 1 114 ? 4.861 1.727 -17.967 1.00 45.44 114 LYS A N 1
ATOM 922 C CA . LYS A 1 114 ? 4.457 2.379 -19.218 1.00 45.44 114 LYS A CA 1
ATOM 923 C C . LYS A 1 114 ? 4.115 3.861 -19.040 1.00 45.44 114 LYS A C 1
ATOM 925 O O . LYS A 1 114 ? 4.385 4.622 -19.952 1.00 45.44 114 LYS A O 1
ATOM 930 N N . HIS A 1 115 ? 3.552 4.275 -17.904 1.00 37.53 115 HIS A N 1
ATOM 931 C CA . HIS A 1 115 ? 3.284 5.683 -17.599 1.00 37.53 115 HIS A CA 1
ATOM 932 C C . HIS A 1 115 ? 4.595 6.455 -17.395 1.00 37.53 115 HIS A C 1
ATOM 934 O O . HIS A 1 115 ? 4.773 7.499 -18.003 1.00 37.53 115 HIS A O 1
ATOM 940 N N . ASP A 1 116 ? 5.562 5.908 -16.653 1.00 39.88 116 ASP A N 1
ATOM 941 C CA . ASP A 1 116 ? 6.869 6.563 -16.460 1.00 39.88 116 ASP A CA 1
ATOM 942 C C . ASP A 1 116 ? 7.697 6.641 -17.758 1.00 39.88 116 ASP A C 1
ATOM 944 O O . ASP A 1 116 ? 8.425 7.611 -17.973 1.00 39.88 116 ASP A O 1
ATOM 948 N N . ILE A 1 117 ? 7.566 5.644 -18.644 1.00 49.69 117 ILE A N 1
ATOM 949 C CA . ILE A 1 117 ? 8.177 5.651 -19.986 1.00 49.69 117 ILE A CA 1
ATOM 950 C C . ILE A 1 117 ? 7.440 6.628 -20.923 1.00 49.69 117 ILE A C 1
ATOM 952 O O . ILE A 1 117 ? 8.080 7.368 -21.666 1.00 49.69 117 ILE A O 1
ATOM 956 N N . SER A 1 118 ? 6.106 6.671 -20.866 1.00 45.06 118 SER A N 1
ATOM 957 C CA . SER A 1 118 ? 5.265 7.531 -21.711 1.00 45.06 118 SER A CA 1
ATOM 958 C C . SER A 1 118 ? 5.371 9.009 -21.338 1.00 45.06 118 SER A C 1
ATOM 960 O O . SER A 1 118 ? 5.485 9.846 -22.226 1.00 45.06 118 SER A O 1
ATOM 962 N N . VAL A 1 119 ? 5.396 9.343 -20.045 1.00 39.78 119 VAL A N 1
ATOM 963 C CA . VAL A 1 119 ? 5.492 10.730 -19.557 1.00 39.78 119 VAL A CA 1
ATOM 964 C C . VAL A 1 119 ? 6.885 11.325 -19.804 1.00 39.78 119 VAL A C 1
ATOM 966 O O . VAL A 1 119 ? 7.026 12.543 -19.872 1.00 39.78 119 VAL A O 1
ATOM 969 N N . ARG A 1 120 ? 7.916 10.488 -20.007 1.00 36.69 120 ARG A N 1
ATOM 970 C CA . ARG A 1 120 ? 9.273 10.922 -20.394 1.00 36.69 120 ARG A CA 1
ATOM 971 C C . ARG A 1 120 ? 9.572 10.824 -21.898 1.00 36.69 120 ARG A C 1
ATOM 973 O O . ARG A 1 120 ? 10.725 10.994 -22.281 1.00 36.69 120 ARG A O 1
ATOM 980 N N . GLY A 1 121 ? 8.556 10.611 -22.741 1.00 32.16 121 GLY A N 1
ATOM 981 C CA . GLY A 1 121 ? 8.665 10.793 -24.191 1.00 32.16 121 GLY A CA 1
ATOM 982 C C . GLY A 1 121 ? 9.450 9.708 -24.931 1.00 32.16 121 GLY A C 1
ATOM 983 O O . GLY A 1 121 ? 10.386 10.021 -25.656 1.00 32.16 121 GLY A O 1
ATOM 984 N N . PHE A 1 122 ? 9.051 8.442 -24.802 1.00 37.75 122 PHE A N 1
ATOM 985 C CA . PHE A 1 122 ? 9.386 7.427 -25.807 1.00 37.75 122 PHE A CA 1
ATOM 986 C C . PHE A 1 122 ? 8.122 6.693 -26.249 1.00 37.75 122 PHE A C 1
ATOM 988 O O . PHE A 1 122 ? 7.697 5.706 -25.644 1.00 37.75 122 PHE A O 1
ATOM 995 N N . GLU A 1 123 ? 7.527 7.185 -27.334 1.00 35.28 123 GLU A N 1
ATOM 996 C CA . GLU A 1 123 ? 6.650 6.377 -28.170 1.00 35.28 123 GLU A CA 1
ATOM 997 C C . GLU A 1 123 ? 7.463 5.190 -28.694 1.00 35.28 123 GLU A C 1
ATOM 999 O O . GLU A 1 123 ? 8.401 5.340 -29.472 1.00 35.28 123 GLU A O 1
ATOM 1004 N N . SER A 1 124 ? 7.110 3.985 -28.262 1.00 33.97 124 SER A N 1
ATOM 1005 C CA . SER A 1 124 ? 7.317 2.814 -29.106 1.00 33.97 124 SER A CA 1
ATOM 1006 C C . SER A 1 124 ? 5.941 2.249 -29.391 1.00 33.97 124 SER A C 1
ATOM 1008 O O . SER A 1 124 ? 5.309 1.600 -28.557 1.00 33.97 124 SER A O 1
ATOM 1010 N N . VAL A 1 125 ? 5.462 2.627 -30.572 1.00 32.34 125 VAL A N 1
ATOM 1011 C CA . VAL A 1 125 ? 4.338 2.016 -31.263 1.00 32.34 125 VAL A CA 1
ATOM 1012 C C . VAL A 1 125 ? 4.547 0.506 -31.242 1.00 32.34 125 VAL A C 1
ATOM 1014 O O . VAL A 1 125 ? 5.606 0.000 -31.611 1.00 32.34 125 VAL A O 1
ATOM 1017 N N . VAL A 1 126 ? 3.536 -0.194 -30.742 1.00 35.34 126 VAL A N 1
ATOM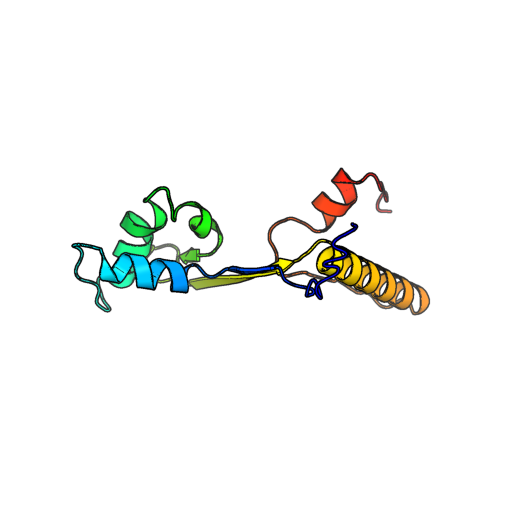 1018 C CA . VAL A 1 126 ? 3.435 -1.648 -30.801 1.00 35.34 126 VAL A CA 1
ATOM 1019 C C . VAL A 1 126 ? 2.909 -2.002 -32.189 1.00 35.34 126 VAL A C 1
ATOM 1021 O O . VAL A 1 126 ? 1.748 -1.718 -32.482 1.00 35.34 126 VAL A O 1
ATOM 1024 N N . GLN A 1 127 ? 3.755 -2.628 -33.002 1.00 30.94 127 GLN A N 1
ATOM 1025 C CA . GLN A 1 127 ? 3.388 -3.652 -33.981 1.00 30.94 127 GLN A CA 1
ATOM 1026 C C . GLN A 1 127 ? 4.403 -4.787 -33.865 1.00 30.94 127 GLN A C 1
ATOM 1028 O O . GLN A 1 127 ? 5.605 -4.478 -33.698 1.00 30.94 127 GLN A O 1
#

Secondary structure (DSSP, 8-state):
----------SEEEEE-HHHHHHHHHHH-SS--STTTHHHHIIIIITTSTTTGGGGGGEEE-TTSSSEEEE--EEEEPHHHHHHHHHHHHHHHHHHHHTT-------SSSS-HHHHHHHTT------

Organism: Oesophagostomum dentatum (NCBI:txid61180)

pLDDT: mean 79.42, std 21.63, range [30.94, 97.31]